Protein AF-A0A8T3P4C3-F1 (afdb_monomer_lite)

pLDDT: mean 82.35, std 8.87, range [58.59, 96.38]

Foldseek 3Di:
DVVCVVVVVVVVCVPPPPPVVVVVCVPPPVVVVVVVVVVVVVVCVVVCCVVVVVLVCCLVPPDDPCSVVSVVVVCVVVPDDPVVVVVVVCQCPPCPHPVND

Radius of gyration: 21.28 Å; chains: 1; bounding box: 46×39×50 Å

Structure (mmCIF, N/CA/C/O backbone):
data_AF-A0A8T3P4C3-F1
#
_entry.id   AF-A0A8T3P4C3-F1
#
loop_
_atom_site.group_PDB
_atom_site.id
_atom_site.type_symbol
_atom_site.label_atom_id
_atom_site.label_alt_id
_atom_site.label_comp_id
_atom_site.label_asym_id
_atom_site.label_entity_id
_atom_site.label_seq_id
_atom_site.pdbx_PDB_ins_code
_atom_site.Cartn_x
_atom_site.Cartn_y
_atom_site.Cartn_z
_atom_site.occupancy
_atom_site.B_iso_or_equiv
_atom_site.auth_seq_id
_atom_site.auth_comp_id
_atom_site.auth_asym_id
_atom_site.auth_atom_id
_atom_site.pdbx_PDB_model_num
ATOM 1 N N . MET A 1 1 ? -0.861 24.560 -12.769 1.00 64.44 1 MET A N 1
ATOM 2 C CA . MET A 1 1 ? 0.215 24.167 -13.712 1.00 64.44 1 MET A CA 1
ATOM 3 C C . MET A 1 1 ? 1.614 24.174 -13.090 1.00 64.44 1 MET A C 1
ATOM 5 O O . MET A 1 1 ? 2.344 23.234 -13.356 1.00 64.44 1 MET A O 1
ATOM 9 N N . VAL A 1 2 ? 1.977 25.130 -12.217 1.00 79.81 2 VAL A N 1
ATOM 10 C CA . VAL A 1 2 ? 3.299 25.160 -11.534 1.00 79.81 2 VAL A CA 1
ATOM 11 C C . VAL A 1 2 ? 3.611 23.887 -10.725 1.00 79.81 2 VAL A C 1
ATOM 13 O O . VAL A 1 2 ? 4.734 23.407 -10.750 1.00 79.81 2 VAL A O 1
ATOM 16 N N . LEU A 1 3 ? 2.605 23.269 -10.097 1.00 86.69 3 LEU A N 1
ATOM 17 C CA . LEU A 1 3 ? 2.764 22.006 -9.355 1.00 86.69 3 LEU A CA 1
ATOM 18 C C . LEU A 1 3 ? 3.079 20.786 -10.244 1.00 86.69 3 LEU A C 1
ATOM 20 O O . LEU A 1 3 ? 3.645 19.812 -9.765 1.00 86.69 3 LEU A O 1
ATOM 24 N N . ALA A 1 4 ? 2.722 20.828 -11.532 1.00 87.19 4 ALA A N 1
ATOM 25 C CA . ALA A 1 4 ? 2.925 19.717 -12.465 1.00 87.19 4 ALA A CA 1
ATOM 26 C C . ALA A 1 4 ? 4.242 19.825 -13.254 1.00 87.19 4 ALA A C 1
ATOM 28 O O . ALA A 1 4 ? 4.640 18.863 -13.903 1.00 87.19 4 ALA A O 1
ATOM 29 N N . LEU A 1 5 ? 4.933 20.971 -13.191 1.00 88.44 5 LEU A N 1
ATOM 30 C CA . LEU A 1 5 ? 6.201 21.202 -13.887 1.00 88.44 5 LEU A CA 1
ATOM 31 C C . LEU A 1 5 ? 7.263 20.110 -13.651 1.00 88.44 5 LEU A C 1
ATOM 33 O O . LEU A 1 5 ? 7.795 19.637 -14.649 1.00 88.44 5 LEU A O 1
ATOM 37 N N . PRO A 1 6 ? 7.555 19.644 -12.417 1.00 86.50 6 PRO A N 1
ATOM 38 C CA . PRO A 1 6 ? 8.566 18.602 -12.210 1.00 86.50 6 PRO A CA 1
ATOM 39 C C . PRO A 1 6 ? 8.153 17.237 -12.783 1.00 86.50 6 PRO A C 1
ATOM 41 O O . PRO A 1 6 ? 8.994 16.462 -13.225 1.00 86.50 6 PRO A O 1
ATOM 44 N N . LEU A 1 7 ? 6.852 16.940 -12.824 1.00 87.50 7 LEU A N 1
ATOM 45 C CA . LEU A 1 7 ? 6.349 15.724 -13.468 1.00 87.50 7 LEU A CA 1
ATOM 46 C C . LEU A 1 7 ? 6.489 15.818 -14.990 1.00 87.50 7 LEU A C 1
ATOM 48 O O . LEU A 1 7 ? 6.890 14.852 -15.631 1.00 87.50 7 LEU A O 1
ATOM 52 N N . LEU A 1 8 ? 6.206 16.991 -15.563 1.00 85.56 8 LEU A N 1
ATOM 53 C CA . LEU A 1 8 ? 6.353 17.250 -16.995 1.00 85.56 8 LEU A CA 1
ATOM 54 C C . LEU A 1 8 ? 7.821 17.248 -17.435 1.00 85.56 8 LEU A C 1
ATOM 56 O O . LEU A 1 8 ? 8.124 16.731 -18.509 1.00 85.56 8 LEU A O 1
ATOM 60 N N . THR A 1 9 ? 8.741 17.767 -16.616 1.00 84.62 9 THR A N 1
ATOM 61 C CA . THR A 1 9 ? 10.178 17.697 -16.912 1.00 84.62 9 THR A CA 1
ATOM 62 C C . THR A 1 9 ? 10.657 16.252 -16.904 1.00 84.62 9 THR A C 1
ATOM 64 O O . THR A 1 9 ? 11.273 15.838 -17.879 1.00 84.62 9 THR A O 1
ATOM 67 N N . VAL A 1 10 ? 10.306 15.447 -15.895 1.00 84.56 10 VAL A N 1
ATOM 68 C CA . VAL A 1 10 ? 10.635 14.009 -15.868 1.00 84.56 10 VAL A CA 1
ATOM 69 C C . VAL A 1 10 ? 10.000 13.267 -17.048 1.00 84.56 10 VAL A C 1
ATOM 71 O O . VAL A 1 10 ? 10.670 12.474 -17.701 1.00 84.56 10 VAL A O 1
ATOM 74 N N . ALA A 1 11 ? 8.745 13.564 -17.391 1.00 84.00 11 ALA A N 1
ATOM 75 C CA . ALA A 1 11 ? 8.090 12.972 -18.556 1.00 84.00 11 ALA A CA 1
ATOM 76 C C . ALA A 1 11 ? 8.796 13.339 -19.874 1.00 84.00 11 ALA A C 1
ATOM 78 O O . ALA A 1 11 ? 8.886 12.507 -20.774 1.00 84.00 11 ALA A O 1
ATOM 79 N N . SER A 1 12 ? 9.358 14.548 -19.986 1.00 81.81 12 SER A N 1
ATOM 80 C CA . SER A 1 12 ? 10.106 14.966 -21.178 1.00 81.81 12 SER A CA 1
ATOM 81 C C . SER A 1 12 ? 11.388 14.150 -21.406 1.00 81.81 12 SER A C 1
ATOM 83 O O . SER A 1 12 ? 11.793 13.961 -22.554 1.00 81.81 12 SER A O 1
ATOM 85 N N . PHE A 1 13 ? 11.976 13.569 -20.348 1.00 77.56 13 PHE A N 1
ATOM 86 C CA . PHE A 1 13 ? 13.145 12.685 -20.458 1.00 77.56 13 PHE A CA 1
ATOM 87 C C . PHE A 1 13 ? 12.847 11.362 -21.177 1.00 77.56 13 PHE A C 1
ATOM 89 O O . PHE A 1 13 ? 13.781 10.724 -21.659 1.00 77.56 13 PHE A O 1
ATOM 96 N N . VAL A 1 14 ? 11.576 10.971 -21.333 1.00 74.88 14 VAL A N 1
ATOM 97 C CA . VAL A 1 14 ? 11.184 9.809 -22.155 1.00 74.88 14 VAL A CA 1
ATOM 98 C C . VAL A 1 14 ? 11.573 10.002 -23.626 1.00 74.88 14 VAL A C 1
ATOM 100 O O . VAL A 1 14 ? 11.880 9.030 -24.313 1.00 74.88 14 VAL A O 1
ATOM 103 N N . PHE A 1 15 ? 11.614 11.247 -24.109 1.00 73.81 15 PHE A N 1
ATOM 104 C CA . PHE A 1 15 ? 11.984 11.567 -25.490 1.00 73.81 15 PHE A CA 1
ATOM 105 C C . PHE A 1 15 ? 13.502 11.689 -25.706 1.00 73.81 15 PHE A C 1
ATOM 107 O O . PHE A 1 15 ? 13.940 11.867 -26.842 1.00 73.81 15 PHE A O 1
ATOM 114 N N . HIS A 1 16 ? 14.318 11.583 -24.649 1.00 70.94 16 HIS A N 1
ATOM 115 C CA . HIS A 1 16 ? 15.775 11.590 -24.773 1.00 70.94 16 HIS A CA 1
ATOM 116 C C . HIS A 1 16 ? 16.301 10.176 -25.095 1.00 70.94 16 HIS A C 1
ATOM 118 O O . HIS A 1 16 ? 15.942 9.210 -24.415 1.00 70.94 16 HIS A O 1
ATOM 124 N N . PRO A 1 17 ? 17.159 10.006 -26.117 1.00 58.59 17 PRO A N 1
ATOM 125 C CA . PRO A 1 17 ? 17.585 8.686 -26.573 1.00 58.59 17 PRO A CA 1
ATOM 126 C C . PRO A 1 17 ? 18.556 8.022 -25.579 1.00 58.59 17 PRO A C 1
ATOM 128 O O . PRO A 1 17 ? 19.766 8.192 -25.658 1.00 58.59 17 PRO A O 1
ATOM 131 N N . ALA A 1 18 ? 18.025 7.203 -24.667 1.00 64.50 18 ALA A N 1
ATOM 132 C CA . ALA A 1 18 ? 18.785 6.398 -23.698 1.00 64.50 18 ALA A CA 1
ATOM 133 C C . ALA A 1 18 ? 18.693 4.884 -23.996 1.00 64.50 18 ALA A C 1
ATOM 135 O O . ALA A 1 18 ? 18.517 4.056 -23.102 1.00 64.50 18 ALA A O 1
ATOM 136 N N . ARG A 1 19 ? 18.760 4.501 -25.279 1.00 62.62 19 ARG A N 1
ATOM 137 C CA . ARG A 1 19 ? 18.389 3.159 -25.781 1.00 62.62 19 ARG A CA 1
ATOM 138 C C . ARG A 1 19 ? 19.148 1.994 -25.118 1.00 62.62 19 ARG A C 1
ATOM 140 O O . ARG A 1 19 ? 18.557 0.941 -24.909 1.00 62.62 19 ARG A O 1
ATOM 147 N N . ALA A 1 20 ? 20.409 2.199 -24.730 1.00 65.12 20 ALA A N 1
ATOM 148 C CA . ALA A 1 20 ? 21.215 1.203 -24.013 1.00 65.12 20 ALA A CA 1
ATOM 149 C C . ALA A 1 20 ? 20.754 0.978 -22.556 1.00 65.12 20 ALA A C 1
ATOM 151 O O . ALA A 1 20 ? 20.756 -0.152 -22.077 1.00 65.12 20 ALA A O 1
ATOM 152 N N . VAL A 1 21 ? 20.296 2.030 -21.869 1.00 67.44 21 VAL A N 1
ATOM 153 C CA . VAL A 1 21 ? 19.793 1.959 -20.483 1.00 67.44 21 VAL A CA 1
ATOM 154 C C . VAL A 1 21 ? 18.425 1.278 -20.441 1.00 67.44 21 VAL A C 1
ATOM 156 O O . VAL A 1 21 ? 18.202 0.391 -19.621 1.00 67.44 21 VAL A O 1
ATOM 159 N N . TRP A 1 22 ? 17.531 1.627 -21.371 1.00 68.69 22 TRP A N 1
ATOM 160 C CA . TRP A 1 22 ? 16.220 0.982 -21.502 1.00 68.69 22 TRP A CA 1
ATOM 161 C C . TRP A 1 22 ? 16.331 -0.509 -21.834 1.00 68.69 22 TRP A C 1
ATOM 163 O O . TRP A 1 22 ? 15.609 -1.313 -21.248 1.00 68.69 22 TRP A O 1
ATOM 173 N N . ALA A 1 23 ? 17.253 -0.885 -22.727 1.00 67.00 23 ALA A N 1
ATOM 174 C CA . ALA A 1 23 ? 17.509 -2.287 -23.049 1.00 67.00 23 ALA A CA 1
ATOM 175 C C . ALA A 1 23 ? 18.022 -3.063 -21.825 1.00 67.00 23 ALA A C 1
ATOM 177 O O . ALA A 1 23 ? 17.508 -4.136 -21.528 1.00 67.00 23 ALA A O 1
ATOM 178 N N . HIS A 1 24 ? 18.964 -2.495 -21.064 1.00 65.81 24 HIS A N 1
ATOM 179 C CA . HIS A 1 24 ? 19.515 -3.154 -19.880 1.00 65.81 24 HIS A CA 1
ATOM 180 C C . HIS A 1 24 ? 18.487 -3.311 -18.745 1.00 65.81 24 HIS A C 1
ATOM 182 O O . HIS A 1 24 ? 18.402 -4.376 -18.134 1.00 65.81 24 HIS A O 1
ATOM 188 N N . LEU A 1 25 ? 17.657 -2.290 -18.499 1.00 64.31 25 LEU A N 1
ATOM 189 C CA . LEU A 1 25 ? 16.566 -2.348 -17.518 1.00 64.31 25 LEU A CA 1
ATOM 190 C C . LEU A 1 25 ? 15.506 -3.388 -17.899 1.00 64.31 25 LEU A C 1
ATOM 192 O O . LEU A 1 25 ? 15.044 -4.131 -17.030 1.00 64.31 25 LEU A O 1
ATOM 196 N N . ALA A 1 26 ? 15.135 -3.449 -19.182 1.00 69.69 26 ALA A N 1
ATOM 197 C CA . ALA A 1 26 ? 14.142 -4.391 -19.693 1.00 69.69 26 ALA A CA 1
ATOM 198 C C . ALA A 1 26 ? 14.586 -5.855 -19.551 1.00 69.69 26 ALA A C 1
ATOM 200 O O . ALA A 1 26 ? 13.754 -6.708 -19.229 1.00 69.69 26 ALA A O 1
ATOM 201 N N . ASP A 1 27 ? 15.876 -6.129 -19.762 1.00 66.56 27 ASP A N 1
ATOM 202 C CA . ASP A 1 27 ? 16.423 -7.490 -19.746 1.00 66.56 27 ASP A CA 1
ATOM 203 C C . ASP A 1 27 ? 16.689 -8.025 -18.334 1.00 66.56 27 ASP A C 1
ATOM 205 O O . ASP A 1 27 ? 16.573 -9.225 -18.098 1.00 66.56 27 ASP A O 1
ATOM 209 N N . THR A 1 28 ? 17.021 -7.156 -17.375 1.00 70.94 28 THR A N 1
ATOM 210 C CA . THR A 1 28 ? 17.488 -7.601 -16.050 1.00 70.94 28 THR A CA 1
ATOM 211 C C . THR A 1 28 ? 16.423 -7.507 -14.964 1.00 70.94 28 THR A C 1
ATOM 213 O O . THR A 1 28 ? 16.161 -8.484 -14.267 1.00 70.94 28 THR A O 1
ATOM 216 N N . VAL A 1 29 ? 15.789 -6.346 -14.803 1.00 73.38 29 VAL A N 1
ATOM 217 C CA . VAL A 1 29 ? 15.044 -6.039 -13.572 1.00 73.38 29 VAL A CA 1
ATOM 218 C C . VAL A 1 29 ? 13.584 -5.671 -13.806 1.00 73.38 29 VAL A C 1
ATOM 220 O O . VAL A 1 29 ? 12.761 -5.865 -12.916 1.00 73.38 29 VAL A O 1
ATOM 223 N N . LEU A 1 30 ? 13.216 -5.209 -15.004 1.00 75.75 30 LEU A N 1
ATOM 224 C CA . LEU A 1 30 ? 11.869 -4.702 -15.278 1.00 75.75 30 LEU A CA 1
ATOM 225 C C . LEU A 1 30 ? 10.786 -5.770 -15.084 1.00 75.75 30 LEU A C 1
ATOM 227 O O . LEU A 1 30 ? 9.785 -5.516 -14.418 1.00 75.75 30 LEU A O 1
ATOM 231 N N . LYS A 1 31 ? 10.996 -6.981 -15.618 1.00 79.44 31 LYS A N 1
ATOM 232 C CA . LYS A 1 31 ? 10.047 -8.093 -15.437 1.00 79.44 31 LYS A CA 1
ATOM 233 C C . LYS A 1 31 ? 9.920 -8.485 -13.963 1.00 79.44 31 LYS A C 1
ATOM 235 O O . LYS A 1 31 ? 8.806 -8.683 -13.488 1.00 79.44 31 LYS A O 1
ATOM 240 N N . GLY A 1 32 ? 11.042 -8.548 -13.244 1.00 82.56 32 GLY A N 1
ATOM 241 C CA . GLY A 1 32 ? 11.070 -8.858 -11.813 1.00 82.56 32 GLY A CA 1
ATOM 242 C C . GLY A 1 32 ? 10.325 -7.818 -10.977 1.00 82.56 32 GLY A C 1
ATOM 243 O O . GLY A 1 32 ? 9.488 -8.185 -10.157 1.00 82.56 32 GLY A O 1
ATOM 244 N N . TYR A 1 33 ? 10.553 -6.527 -11.235 1.00 84.62 33 TYR A N 1
ATOM 245 C CA . TYR A 1 33 ? 9.837 -5.444 -10.562 1.00 84.62 33 TYR A CA 1
ATOM 246 C C . TYR A 1 33 ? 8.337 -5.488 -10.835 1.00 84.62 33 TYR A C 1
ATOM 248 O O . TYR A 1 33 ? 7.558 -5.437 -9.891 1.00 84.62 33 TYR A O 1
ATOM 256 N N . ILE A 1 34 ? 7.925 -5.642 -12.097 1.00 87.88 34 ILE A N 1
ATOM 257 C CA . ILE A 1 34 ? 6.502 -5.701 -12.459 1.00 87.88 34 ILE A CA 1
ATOM 258 C C . ILE A 1 34 ? 5.818 -6.875 -11.756 1.00 87.88 34 ILE A C 1
ATOM 260 O O . ILE A 1 34 ? 4.778 -6.688 -11.126 1.00 87.88 34 ILE A O 1
ATOM 264 N N . LEU A 1 35 ? 6.403 -8.074 -11.833 1.00 90.25 35 LEU A N 1
ATOM 265 C CA . LEU A 1 35 ? 5.819 -9.270 -11.229 1.00 90.25 35 LEU A CA 1
ATOM 266 C C . LEU A 1 35 ? 5.766 -9.170 -9.703 1.00 90.25 35 LEU A C 1
ATOM 268 O O . LEU A 1 35 ? 4.729 -9.471 -9.118 1.00 90.25 35 LEU A O 1
ATOM 272 N N . ASN A 1 36 ? 6.841 -8.712 -9.058 1.00 91.44 36 ASN A N 1
ATOM 273 C CA . ASN A 1 36 ? 6.875 -8.585 -7.604 1.00 91.44 36 ASN A CA 1
ATOM 274 C C . ASN A 1 36 ? 5.903 -7.502 -7.112 1.00 91.44 36 ASN A C 1
ATOM 276 O O . ASN A 1 36 ? 5.156 -7.729 -6.165 1.00 91.44 36 ASN A O 1
ATOM 280 N N . SER A 1 37 ? 5.844 -6.346 -7.780 1.00 91.19 37 SER A N 1
ATOM 281 C CA . SER A 1 37 ? 4.878 -5.295 -7.448 1.00 91.19 37 SER A CA 1
ATOM 282 C C . SER A 1 37 ? 3.438 -5.766 -7.632 1.00 91.19 37 SER A C 1
ATOM 284 O O . SER A 1 37 ? 2.621 -5.524 -6.751 1.00 91.19 37 SER A O 1
ATOM 286 N N . LEU A 1 38 ? 3.123 -6.479 -8.720 1.00 93.44 38 LEU A N 1
ATOM 287 C CA . LEU A 1 38 ? 1.790 -7.055 -8.925 1.00 93.44 38 LEU A CA 1
ATOM 288 C C . LEU A 1 38 ? 1.443 -8.086 -7.849 1.00 93.44 38 LEU A C 1
ATOM 290 O O . LEU A 1 38 ? 0.336 -8.056 -7.317 1.00 93.44 38 LEU A O 1
ATOM 294 N N . ALA A 1 39 ? 2.383 -8.965 -7.498 1.00 94.38 39 ALA A N 1
ATOM 295 C CA . ALA A 1 39 ? 2.185 -9.958 -6.448 1.00 94.38 39 ALA A CA 1
ATOM 296 C C . ALA A 1 39 ? 1.926 -9.296 -5.085 1.00 94.38 39 ALA A C 1
ATOM 298 O O . ALA A 1 39 ? 0.969 -9.657 -4.400 1.00 94.38 39 ALA A O 1
ATOM 299 N N . LEU A 1 40 ? 2.722 -8.284 -4.723 1.00 93.00 40 LEU A N 1
ATOM 300 C CA . LEU A 1 40 ? 2.531 -7.506 -3.498 1.00 93.00 40 LEU A CA 1
ATOM 301 C C . LEU A 1 40 ? 1.191 -6.762 -3.505 1.00 93.00 40 LEU A C 1
ATOM 303 O O . LEU A 1 40 ? 0.461 -6.823 -2.521 1.00 93.00 40 LEU A O 1
ATOM 307 N N . MET A 1 41 ? 0.832 -6.106 -4.612 1.00 94.31 41 MET A N 1
ATOM 308 C CA . MET A 1 41 ? -0.451 -5.409 -4.752 1.00 94.31 41 MET A CA 1
ATOM 309 C C . MET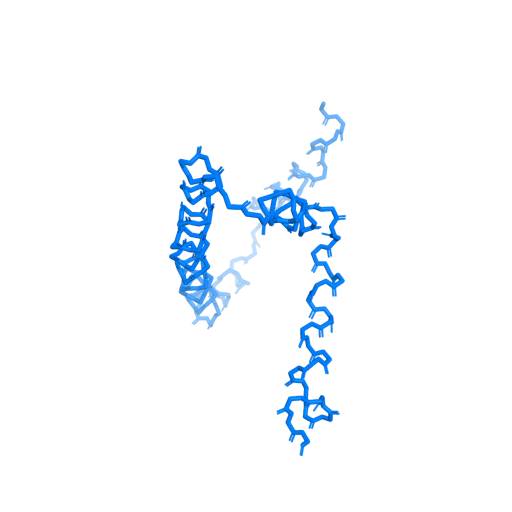 A 1 41 ? -1.634 -6.360 -4.579 1.00 94.31 41 MET A C 1
ATOM 311 O O . MET A 1 41 ? -2.565 -6.038 -3.846 1.00 94.31 41 MET A O 1
ATOM 315 N N . LEU A 1 42 ? -1.594 -7.535 -5.213 1.00 96.19 42 LEU A N 1
ATOM 316 C CA . LEU A 1 42 ? -2.642 -8.546 -5.083 1.00 96.19 42 LEU A CA 1
ATOM 317 C C . LEU A 1 42 ? -2.729 -9.086 -3.654 1.00 96.19 42 LEU A C 1
ATOM 319 O O . LEU A 1 42 ? -3.825 -9.155 -3.102 1.00 96.19 42 LEU A O 1
ATOM 323 N N . GLY A 1 43 ? -1.594 -9.418 -3.035 1.00 94.94 43 GLY A N 1
ATOM 324 C CA . GLY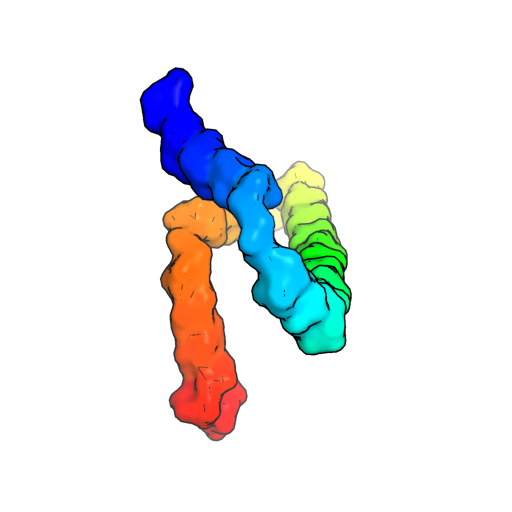 A 1 43 ? -1.555 -9.892 -1.650 1.00 94.94 43 GLY A CA 1
ATOM 325 C C . GLY A 1 43 ? -2.133 -8.867 -0.672 1.00 94.94 43 GLY A C 1
ATOM 326 O O . GLY A 1 43 ? -3.000 -9.201 0.138 1.00 94.94 43 GLY A O 1
ATOM 327 N N . VAL A 1 44 ? -1.721 -7.602 -0.797 1.00 94.25 44 VAL A N 1
ATOM 328 C CA . VAL A 1 44 ? -2.245 -6.498 0.018 1.00 94.25 44 VAL A CA 1
ATOM 329 C C . VAL A 1 44 ? -3.730 -6.271 -0.254 1.00 94.25 44 VAL A C 1
ATOM 331 O O . VAL A 1 44 ? -4.488 -6.121 0.698 1.00 94.25 44 VAL A O 1
ATOM 334 N N . ALA A 1 45 ? -4.179 -6.290 -1.511 1.00 93.88 45 ALA A N 1
ATOM 335 C CA . ALA A 1 45 ? -5.587 -6.096 -1.854 1.00 93.88 45 ALA A CA 1
ATOM 336 C C . ALA A 1 45 ? -6.478 -7.190 -1.251 1.00 93.88 45 ALA A C 1
ATOM 338 O O . ALA A 1 45 ? -7.493 -6.881 -0.630 1.00 93.88 45 ALA A O 1
ATOM 339 N N . VAL A 1 46 ? -6.090 -8.462 -1.373 1.00 96.38 46 VAL A N 1
ATOM 340 C CA . VAL A 1 46 ? -6.844 -9.588 -0.800 1.00 96.38 46 VAL A CA 1
ATOM 341 C C . VAL A 1 46 ? -6.874 -9.506 0.731 1.00 96.38 46 VAL A C 1
ATOM 343 O O . VAL A 1 46 ? -7.939 -9.650 1.339 1.00 96.38 46 VAL A O 1
ATOM 346 N N . GLY A 1 47 ? -5.735 -9.222 1.368 1.00 93.50 47 GLY A N 1
ATOM 347 C CA . GLY A 1 47 ? -5.651 -9.059 2.823 1.00 93.50 47 GLY A CA 1
ATOM 348 C C . GLY A 1 47 ? -6.483 -7.879 3.335 1.00 93.50 47 GLY A C 1
ATOM 349 O O . GLY A 1 47 ? -7.283 -8.027 4.257 1.00 93.50 47 GLY A O 1
ATOM 350 N N . ALA A 1 48 ? -6.361 -6.718 2.693 1.00 92.12 48 ALA A N 1
ATOM 351 C CA . ALA A 1 48 ? -7.097 -5.515 3.061 1.00 92.12 48 ALA A CA 1
ATOM 352 C C . ALA A 1 48 ? -8.606 -5.669 2.841 1.00 92.12 48 ALA A C 1
ATOM 354 O O . ALA A 1 48 ? -9.383 -5.234 3.685 1.00 92.12 48 ALA A O 1
ATOM 355 N N . LEU A 1 49 ? -9.043 -6.308 1.752 1.00 92.25 49 LEU A N 1
ATOM 356 C CA . LEU A 1 49 ? -10.466 -6.552 1.506 1.00 92.25 49 LEU A CA 1
ATOM 357 C C . LEU A 1 49 ? -11.044 -7.548 2.508 1.00 92.25 49 LEU A C 1
ATOM 359 O O . LEU A 1 49 ? -12.091 -7.284 3.088 1.00 92.25 49 LEU A O 1
ATOM 363 N N . SER A 1 50 ? -10.369 -8.671 2.752 1.00 94.19 50 SER A N 1
ATOM 364 C CA . SER A 1 50 ? -10.870 -9.689 3.685 1.00 94.19 50 SER A CA 1
ATOM 365 C C . SER A 1 50 ? -11.004 -9.149 5.115 1.00 94.19 50 SER A C 1
ATOM 367 O O . SER A 1 50 ? -12.060 -9.303 5.735 1.00 94.19 50 SER A O 1
ATOM 369 N N . LEU A 1 51 ? -9.986 -8.450 5.625 1.00 89.81 51 LEU A N 1
ATOM 370 C CA . LEU A 1 51 ? -10.007 -7.858 6.967 1.00 89.81 51 LEU A CA 1
ATOM 371 C C . LEU A 1 51 ? -10.867 -6.589 7.032 1.00 89.81 51 LEU A C 1
ATOM 373 O O . LEU A 1 51 ? -11.642 -6.406 7.969 1.00 89.81 51 LEU A O 1
ATOM 377 N N . GLY A 1 52 ? -10.770 -5.715 6.033 1.00 89.38 52 GLY A N 1
ATOM 378 C CA . GLY A 1 52 ? -11.498 -4.449 5.987 1.00 89.38 52 GLY A CA 1
ATOM 379 C C . GLY A 1 52 ? -13.004 -4.640 5.833 1.00 89.38 52 GLY A C 1
ATOM 380 O O . GLY A 1 52 ? -13.776 -4.046 6.579 1.00 89.38 52 GLY A O 1
ATOM 381 N N . VAL A 1 53 ? -13.446 -5.511 4.920 1.00 90.81 53 VAL A N 1
ATOM 382 C CA . VAL A 1 53 ? -14.880 -5.770 4.709 1.00 90.81 53 VAL A CA 1
ATOM 383 C C . VAL A 1 53 ? -15.492 -6.476 5.917 1.00 90.81 53 VAL A C 1
ATOM 385 O O . VAL A 1 53 ? -16.576 -6.092 6.353 1.00 90.81 53 VAL A O 1
ATOM 388 N N . SER A 1 54 ? -14.807 -7.467 6.498 1.00 89.25 54 SER A N 1
ATOM 389 C CA . SER A 1 54 ? -15.318 -8.186 7.676 1.00 89.25 54 SER A CA 1
ATOM 390 C C . SER A 1 54 ? -15.454 -7.270 8.896 1.00 89.25 54 SER A C 1
ATOM 392 O O . SER A 1 54 ? -16.511 -7.247 9.530 1.00 89.25 54 SER A O 1
ATOM 394 N N . THR A 1 55 ? -14.436 -6.456 9.196 1.00 86.25 55 THR A N 1
ATOM 395 C CA . THR A 1 55 ? -14.487 -5.495 10.312 1.00 86.25 55 THR A CA 1
ATOM 396 C C . THR A 1 55 ? -15.514 -4.385 10.085 1.00 86.25 55 THR A C 1
ATOM 398 O O . THR A 1 55 ? -16.257 -4.050 11.013 1.00 86.25 55 THR A O 1
ATOM 401 N N . ALA A 1 56 ? -15.634 -3.863 8.860 1.00 87.31 56 ALA A N 1
ATOM 402 C CA . ALA A 1 56 ? -16.649 -2.869 8.509 1.00 87.31 56 ALA A CA 1
ATOM 403 C C . ALA A 1 56 ? -18.076 -3.427 8.639 1.00 87.31 56 ALA A C 1
ATOM 405 O O . ALA A 1 56 ? -18.970 -2.758 9.169 1.00 87.31 56 ALA A O 1
ATOM 406 N N . TRP A 1 57 ? -18.300 -4.667 8.202 1.00 88.31 57 TRP A N 1
ATOM 407 C CA . TRP A 1 57 ? -19.597 -5.330 8.320 1.00 88.31 57 TRP A CA 1
ATOM 408 C C . TRP A 1 57 ? -19.985 -5.574 9.785 1.00 88.31 57 TRP A C 1
ATOM 410 O O . TRP A 1 57 ? -21.109 -5.263 10.187 1.00 88.31 57 TRP A O 1
ATOM 420 N N . LEU A 1 58 ? -19.036 -6.037 10.607 1.00 86.00 58 LEU A N 1
ATOM 421 C CA . LEU A 1 58 ? -19.238 -6.237 12.044 1.00 86.00 58 LEU A CA 1
ATOM 422 C C . LEU A 1 58 ? -19.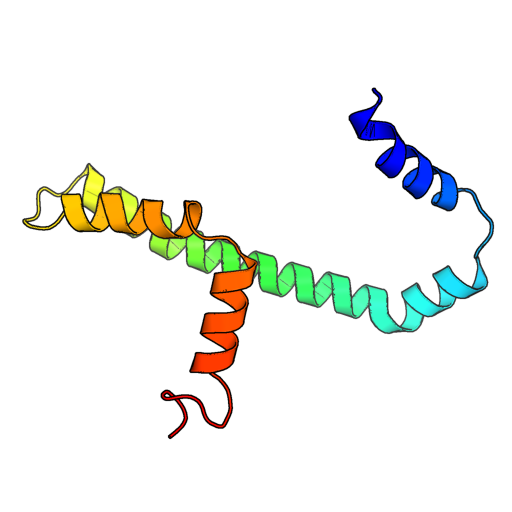569 -4.926 12.766 1.00 86.00 58 LEU A C 1
ATOM 424 O O . LEU A 1 58 ? -20.521 -4.889 13.542 1.00 86.00 58 LEU A O 1
ATOM 428 N N . CYS A 1 59 ? -18.831 -3.843 12.506 1.00 83.75 59 CYS A N 1
ATOM 429 C CA . CYS A 1 59 ? -19.078 -2.559 13.172 1.00 83.75 59 CYS A CA 1
ATOM 430 C C . CYS A 1 59 ? -20.409 -1.920 12.749 1.00 83.75 59 CYS A C 1
ATOM 432 O O . CYS A 1 59 ? -21.068 -1.285 13.572 1.00 83.75 59 CYS A O 1
ATOM 434 N N . SER A 1 60 ? -20.830 -2.093 11.493 1.00 84.62 60 SER A N 1
ATOM 435 C CA . SER A 1 60 ? -22.087 -1.524 10.985 1.00 84.62 60 SER A CA 1
ATOM 436 C C . SER A 1 60 ? -23.324 -2.314 11.417 1.00 84.62 60 SER A C 1
ATOM 438 O O . SER A 1 60 ? -24.324 -1.702 11.795 1.00 84.62 60 SER A O 1
ATOM 440 N N . THR A 1 61 ? -23.254 -3.648 11.406 1.00 83.19 61 THR A N 1
ATOM 441 C CA . THR A 1 61 ? -24.425 -4.523 11.598 1.00 83.19 61 THR A CA 1
ATOM 442 C C . THR A 1 61 ? -24.563 -5.026 13.038 1.00 83.19 61 THR A C 1
ATOM 444 O O . THR A 1 61 ? -25.680 -5.165 13.540 1.00 83.19 61 THR A O 1
ATOM 447 N N . CYS A 1 62 ? -23.456 -5.271 13.747 1.00 82.38 62 CYS A N 1
ATOM 448 C CA . CYS A 1 62 ? -23.477 -5.793 15.114 1.00 82.38 62 CYS A CA 1
ATOM 449 C C . CYS A 1 62 ? -23.276 -4.673 16.149 1.00 82.38 62 CYS A C 1
ATOM 451 O O . CYS A 1 62 ? -22.359 -3.857 16.060 1.00 82.38 62 CYS A O 1
ATOM 453 N N . ARG A 1 63 ? -24.106 -4.653 17.200 1.00 74.69 63 ARG A N 1
ATOM 454 C CA . ARG A 1 63 ? -23.908 -3.781 18.372 1.00 74.69 63 ARG A CA 1
ATOM 455 C C . ARG A 1 63 ? -23.169 -4.560 19.459 1.00 74.69 63 ARG A C 1
ATOM 457 O O . ARG A 1 63 ? -23.804 -5.244 20.253 1.00 74.69 63 ARG A O 1
ATOM 464 N N . PHE A 1 64 ? -21.839 -4.465 19.479 1.00 82.06 64 PHE A N 1
ATOM 465 C CA . PHE A 1 64 ? -20.989 -5.105 20.490 1.00 82.06 64 PHE A CA 1
ATOM 466 C C . PHE A 1 64 ? -20.316 -4.072 21.418 1.00 82.06 64 PHE A C 1
ATOM 468 O O . PHE A 1 64 ? -20.003 -2.959 20.973 1.00 82.06 64 PHE A O 1
ATOM 475 N N . PRO A 1 65 ? -20.086 -4.408 22.705 1.00 74.31 65 PRO A N 1
ATOM 476 C CA . PRO A 1 65 ? -19.382 -3.542 23.650 1.00 74.31 65 PRO A CA 1
ATOM 477 C C . PRO A 1 65 ? -17.895 -3.471 23.265 1.00 74.31 65 PRO A C 1
ATOM 479 O O . PRO A 1 65 ? -17.107 -4.337 23.622 1.00 74.31 65 PRO A O 1
ATOM 482 N N . GLY A 1 66 ? -17.524 -2.475 22.458 1.00 80.12 66 GLY A N 1
ATOM 483 C CA . GLY A 1 66 ? -16.173 -2.334 21.891 1.00 80.12 66 GLY A CA 1
ATOM 484 C C . GLY A 1 66 ? -16.132 -1.722 20.488 1.00 80.12 66 GLY A C 1
ATOM 485 O O . GLY A 1 66 ? -15.055 -1.395 19.995 1.00 80.12 66 GLY A O 1
ATOM 486 N N . ARG A 1 67 ? -17.293 -1.512 19.854 1.00 80.19 67 ARG A N 1
ATOM 487 C CA . ARG A 1 67 ? -17.413 -0.934 18.505 1.00 80.19 67 ARG A CA 1
ATOM 488 C C . ARG A 1 67 ? -16.650 0.382 18.324 1.00 80.19 67 ARG A C 1
ATOM 490 O O . ARG A 1 67 ? -15.942 0.536 17.337 1.00 80.19 67 ARG A O 1
ATOM 497 N N . THR A 1 68 ? -16.748 1.301 19.284 1.00 80.19 68 THR A N 1
ATOM 498 C CA . THR A 1 68 ? -16.067 2.603 19.210 1.00 80.19 68 THR A CA 1
ATOM 499 C C . THR A 1 68 ? -14.547 2.451 19.153 1.00 80.19 68 THR A C 1
ATOM 501 O O . THR A 1 68 ? -13.892 3.185 18.425 1.00 80.19 68 THR A O 1
ATOM 504 N N . VAL A 1 69 ? -13.970 1.469 19.854 1.00 84.56 69 VAL A N 1
ATOM 505 C CA . VAL A 1 69 ? -12.520 1.217 19.799 1.00 84.56 69 VAL A CA 1
ATOM 506 C C . VAL A 1 69 ? -12.105 0.759 18.399 1.00 84.56 69 VAL A C 1
ATOM 508 O O . VAL A 1 69 ? -11.121 1.265 17.870 1.00 84.56 69 VAL A O 1
ATOM 511 N N . PHE A 1 70 ? -12.868 -0.141 17.770 1.00 82.56 70 PHE A N 1
ATOM 512 C CA . PHE A 1 70 ? -12.592 -0.595 16.401 1.00 82.56 70 PHE A CA 1
ATOM 513 C C . PHE A 1 70 ? -12.757 0.516 15.359 1.00 82.56 70 PHE A C 1
ATOM 515 O O . PHE A 1 70 ? -11.920 0.628 14.468 1.00 82.56 70 PHE A O 1
ATOM 522 N N . GLU A 1 71 ? -13.782 1.364 15.485 1.00 82.94 71 GLU A N 1
ATOM 523 C CA . GLU A 1 71 ? -13.968 2.525 14.601 1.00 82.94 71 GLU A CA 1
ATOM 524 C C . GLU A 1 71 ? -12.755 3.471 14.656 1.00 82.94 71 GLU A C 1
ATOM 526 O O . GLU A 1 71 ? -12.257 3.894 13.614 1.00 82.94 71 GLU A O 1
ATOM 531 N N . TRP A 1 72 ? -12.215 3.740 15.849 1.00 86.00 72 TRP A N 1
ATOM 532 C CA . TRP A 1 72 ? -10.999 4.545 16.009 1.00 86.00 72 TRP A CA 1
ATOM 533 C C . TRP A 1 72 ? -9.735 3.829 15.516 1.00 86.00 72 TRP A C 1
ATOM 535 O O . TRP A 1 72 ? -8.901 4.441 14.848 1.00 86.00 72 TRP A O 1
ATOM 545 N N . ALA A 1 73 ? -9.590 2.536 15.807 1.00 85.31 73 ALA A N 1
ATOM 546 C CA . ALA A 1 73 ? -8.428 1.751 15.395 1.00 85.31 73 ALA A CA 1
ATOM 547 C C . ALA A 1 73 ? -8.306 1.642 13.867 1.00 85.31 73 ALA A C 1
ATOM 549 O O . ALA A 1 73 ? -7.196 1.681 13.346 1.00 85.31 73 ALA A O 1
ATOM 550 N N . LEU A 1 74 ? -9.428 1.565 13.142 1.00 82.62 74 LEU A N 1
ATOM 551 C CA . LEU A 1 74 ? -9.452 1.548 11.674 1.00 82.62 74 LEU A CA 1
ATOM 552 C C . LEU A 1 74 ? -9.006 2.883 11.051 1.00 82.62 74 LEU A C 1
ATOM 554 O O . LEU A 1 74 ? -8.481 2.892 9.939 1.00 82.62 74 LEU A O 1
ATOM 558 N N . LEU A 1 75 ? -9.176 4.001 11.762 1.00 85.19 75 LEU A N 1
ATOM 559 C CA . LEU A 1 75 ? -8.736 5.331 11.320 1.00 85.19 75 LEU A CA 1
ATOM 560 C C . LEU A 1 75 ? -7.263 5.610 11.646 1.00 85.19 75 LEU A C 1
ATOM 562 O O . LEU A 1 75 ? -6.604 6.377 10.945 1.00 85.19 75 LEU A O 1
ATOM 566 N N . LEU A 1 76 ? -6.731 4.973 12.689 1.00 85.50 76 LEU A N 1
ATOM 567 C CA . LEU A 1 76 ? -5.355 5.136 13.156 1.00 85.50 76 LEU A CA 1
ATOM 568 C C . LEU A 1 76 ? -4.278 4.922 12.067 1.00 85.50 76 LEU A C 1
ATOM 570 O O . LEU A 1 76 ? -3.400 5.782 11.954 1.00 85.50 76 LEU A O 1
ATOM 574 N N . PRO A 1 77 ? -4.324 3.871 11.219 1.00 81.00 77 PRO A N 1
ATOM 575 C CA . PRO A 1 77 ? -3.328 3.692 10.162 1.00 81.00 77 PRO A CA 1
ATOM 576 C C . PRO A 1 77 ? -3.363 4.795 9.096 1.00 81.00 77 PRO A C 1
ATOM 578 O O . PRO A 1 77 ? -2.335 5.058 8.482 1.00 81.00 77 PRO A O 1
ATOM 581 N N . LEU A 1 78 ? -4.496 5.479 8.898 1.00 84.44 78 LEU A N 1
ATOM 582 C CA . LEU A 1 78 ? -4.590 6.608 7.963 1.00 84.44 78 LEU A CA 1
ATOM 583 C C . LEU A 1 78 ? -3.871 7.859 8.498 1.00 84.44 78 LEU A C 1
ATOM 585 O O . LEU A 1 78 ? -3.392 8.679 7.719 1.00 84.44 78 LEU A O 1
ATOM 589 N N . ALA A 1 79 ? -3.799 8.008 9.823 1.00 85.50 79 ALA A N 1
ATOM 590 C CA . ALA A 1 79 ? -3.129 9.131 10.474 1.00 85.50 79 ALA A CA 1
ATOM 591 C C . ALA A 1 79 ? -1.603 8.951 10.554 1.00 85.50 79 ALA A C 1
ATOM 593 O O . ALA A 1 79 ? -0.874 9.935 10.690 1.00 85.50 79 ALA A O 1
ATOM 594 N N . MET A 1 80 ? -1.109 7.710 10.483 1.00 84.62 80 MET A N 1
ATOM 595 C CA . MET A 1 80 ? 0.320 7.425 10.550 1.00 84.62 80 MET A CA 1
ATOM 596 C C . MET A 1 80 ? 1.005 7.556 9.179 1.00 84.62 80 MET A C 1
ATOM 598 O O . MET A 1 80 ? 0.545 6.983 8.192 1.00 84.62 80 MET A O 1
ATOM 602 N N . PRO A 1 81 ? 2.158 8.243 9.100 1.00 86.88 81 PRO A N 1
ATOM 603 C CA . PRO A 1 81 ? 2.989 8.239 7.903 1.00 86.88 81 PRO A CA 1
ATOM 604 C C . PRO A 1 81 ? 3.465 6.825 7.546 1.00 86.88 81 PRO A C 1
ATOM 606 O O . PRO A 1 81 ? 3.999 6.107 8.394 1.00 86.88 81 PRO A O 1
ATOM 609 N N . ALA A 1 82 ? 3.365 6.459 6.266 1.00 86.56 82 ALA A N 1
ATOM 610 C CA . ALA A 1 82 ? 3.743 5.128 5.781 1.00 86.56 82 ALA A CA 1
ATOM 611 C C . ALA A 1 82 ? 5.195 4.739 6.121 1.00 86.56 82 ALA A C 1
ATOM 613 O O . ALA A 1 82 ? 5.476 3.577 6.408 1.00 86.56 82 ALA A O 1
ATOM 614 N N . TYR A 1 83 ? 6.116 5.710 6.136 1.00 86.25 83 TYR A N 1
ATOM 615 C CA . TYR A 1 83 ? 7.522 5.452 6.459 1.00 86.25 83 TYR A CA 1
ATOM 616 C C . TYR A 1 83 ? 7.718 4.997 7.914 1.00 86.25 83 TYR A C 1
ATOM 618 O O . TYR A 1 83 ? 8.574 4.156 8.173 1.00 86.25 83 TYR A O 1
ATOM 626 N N . ILE A 1 84 ? 6.922 5.520 8.858 1.00 89.75 84 ILE A N 1
ATOM 627 C CA . ILE A 1 84 ? 7.013 5.139 10.274 1.00 89.75 84 ILE A CA 1
ATOM 628 C C . ILE A 1 84 ? 6.603 3.678 10.416 1.00 89.75 84 ILE A C 1
ATOM 630 O O . ILE A 1 84 ? 7.353 2.888 10.978 1.00 89.75 84 ILE A O 1
ATOM 634 N N . ILE A 1 85 ? 5.461 3.315 9.827 1.00 87.75 85 ILE A N 1
ATOM 635 C CA . ILE A 1 85 ? 4.940 1.945 9.834 1.00 87.75 85 ILE A CA 1
ATOM 636 C C . ILE A 1 85 ? 5.980 0.969 9.267 1.00 87.75 85 ILE A C 1
ATOM 638 O O . ILE A 1 85 ? 6.239 -0.071 9.869 1.00 87.75 85 ILE A O 1
ATOM 642 N N . ALA A 1 86 ? 6.615 1.322 8.144 1.00 87.19 86 ALA A N 1
ATOM 643 C CA . ALA A 1 86 ? 7.647 0.494 7.531 1.00 87.19 86 ALA A CA 1
ATOM 644 C C . ALA A 1 86 ? 8.835 0.257 8.476 1.00 87.19 86 ALA A C 1
ATOM 646 O O . ALA A 1 86 ? 9.219 -0.889 8.688 1.00 87.19 86 A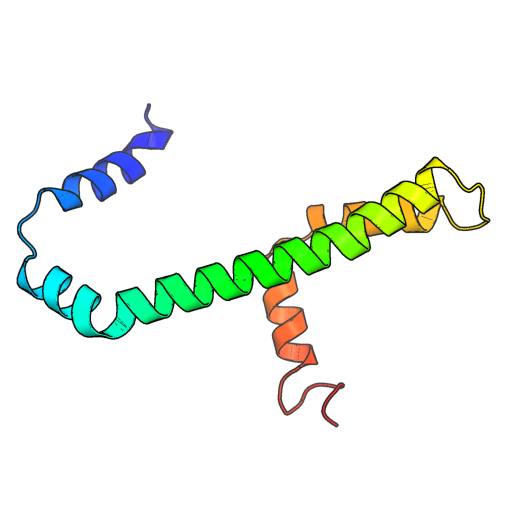LA A O 1
ATOM 647 N N . TYR A 1 87 ? 9.387 1.308 9.091 1.00 87.62 87 TYR A N 1
ATOM 648 C CA . TYR A 1 87 ? 10.518 1.153 10.010 1.00 87.62 87 TYR A CA 1
ATOM 649 C C . TYR A 1 87 ? 10.157 0.406 11.288 1.00 87.62 87 TYR A C 1
ATOM 651 O O . TYR A 1 87 ? 10.964 -0.387 11.771 1.00 87.62 87 TYR A O 1
ATOM 659 N N . THR A 1 88 ? 8.955 0.618 11.822 1.00 88.75 88 THR A N 1
ATOM 660 C CA . THR A 1 88 ? 8.478 -0.135 12.982 1.00 88.75 88 THR A CA 1
ATOM 661 C C . THR A 1 88 ? 8.375 -1.622 12.656 1.00 88.75 88 THR A C 1
ATOM 663 O O . THR A 1 88 ? 8.885 -2.433 13.422 1.00 88.75 88 THR A O 1
ATOM 666 N N . TYR A 1 89 ? 7.802 -1.997 11.506 1.00 85.44 89 TYR A N 1
ATOM 667 C CA . TYR A 1 89 ? 7.752 -3.402 11.096 1.00 85.44 89 TYR A CA 1
ATOM 668 C C . TYR A 1 89 ? 9.131 -3.993 10.853 1.00 85.44 89 TYR A C 1
ATOM 670 O O . TYR A 1 89 ? 9.382 -5.103 11.315 1.00 85.44 89 TYR A O 1
ATOM 678 N N . THR A 1 90 ? 10.025 -3.255 10.187 1.00 86.12 90 THR A N 1
ATOM 679 C CA . THR A 1 90 ? 11.409 -3.695 10.013 1.00 86.12 90 THR A CA 1
ATOM 680 C C . THR A 1 90 ? 12.040 -3.967 11.370 1.00 86.12 90 THR A C 1
ATOM 682 O O . THR A 1 90 ? 12.510 -5.069 11.569 1.00 86.12 90 THR A O 1
ATOM 685 N N . GLY A 1 91 ? 11.974 -3.044 12.333 1.00 83.69 91 GLY A N 1
ATOM 686 C CA . GLY A 1 91 ? 12.557 -3.252 13.664 1.00 83.69 91 GLY A CA 1
ATOM 687 C C . GLY A 1 91 ? 11.910 -4.383 14.475 1.00 83.69 91 GLY A C 1
ATOM 688 O O . GLY A 1 91 ? 12.587 -5.037 15.260 1.00 83.69 91 G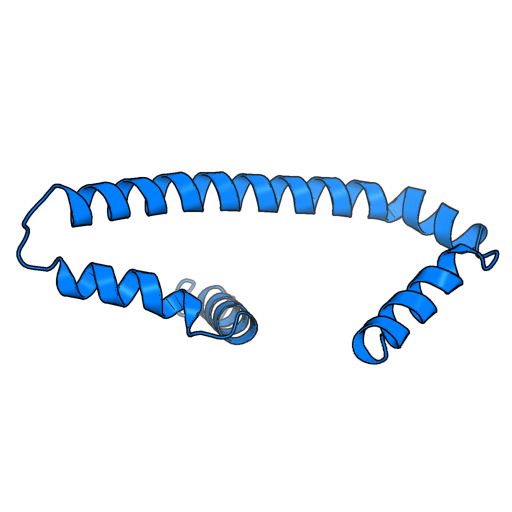LY A O 1
ATOM 689 N N . MET A 1 92 ? 10.612 -4.644 14.288 1.00 86.56 92 MET A N 1
ATOM 690 C CA . MET A 1 92 ? 9.925 -5.760 14.952 1.00 86.56 92 MET A CA 1
ATOM 691 C C . MET A 1 92 ? 10.314 -7.127 14.377 1.00 86.56 92 MET A C 1
ATOM 693 O O . MET A 1 92 ? 10.400 -8.096 15.129 1.00 86.56 92 MET A O 1
ATOM 697 N N . LEU A 1 93 ? 10.499 -7.194 13.057 1.00 84.56 93 LEU A N 1
ATOM 698 C CA . LEU A 1 93 ? 10.791 -8.413 12.298 1.00 84.56 93 LEU A CA 1
ATOM 699 C C . LEU A 1 93 ? 12.287 -8.596 12.001 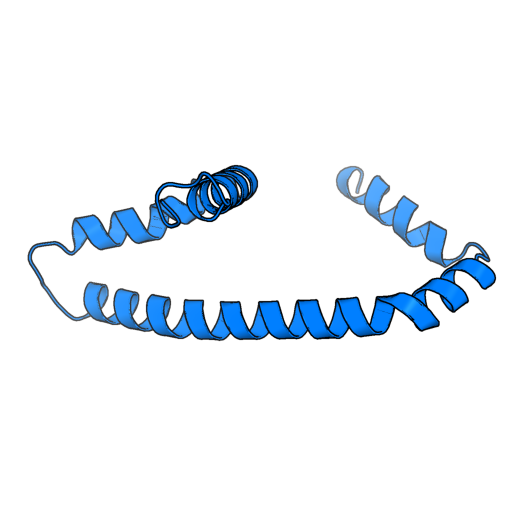1.00 84.56 93 LEU A C 1
ATOM 701 O O . LEU A 1 93 ? 12.648 -9.565 11.336 1.00 84.56 93 LEU A O 1
ATOM 705 N N . ASP A 1 94 ? 13.131 -7.663 12.440 1.00 82.88 94 ASP A N 1
ATOM 706 C CA . ASP A 1 94 ? 14.581 -7.747 12.293 1.00 82.88 94 ASP A CA 1
ATOM 707 C C . ASP A 1 94 ? 15.144 -8.884 13.151 1.00 82.88 94 ASP A C 1
ATOM 709 O O . ASP A 1 94 ? 14.517 -9.330 14.113 1.00 82.88 94 ASP A O 1
ATOM 713 N N . PHE A 1 95 ? 16.372 -9.297 12.846 1.00 74.44 95 PHE A N 1
ATOM 714 C CA . PHE A 1 95 ? 17.049 -10.409 13.511 1.00 74.44 95 PHE A CA 1
ATOM 715 C C . PHE A 1 95 ? 17.208 -10.216 15.025 1.00 74.44 95 PHE A C 1
ATOM 717 O O . PHE A 1 95 ? 17.139 -11.172 15.790 1.00 74.44 95 PHE A O 1
ATOM 724 N N . ALA A 1 96 ? 17.404 -8.972 15.466 1.00 78.12 96 ALA A N 1
ATOM 725 C CA . ALA A 1 96 ? 17.449 -8.600 16.882 1.00 78.12 96 ALA A CA 1
ATOM 726 C C . ALA A 1 96 ? 16.077 -8.160 17.435 1.00 78.12 96 ALA A C 1
ATOM 728 O O . ALA A 1 96 ? 15.989 -7.629 18.544 1.00 78.12 96 ALA A O 1
ATOM 729 N N . GLY A 1 97 ? 15.020 -8.309 16.639 1.00 77.62 97 GLY A N 1
ATOM 730 C CA . GLY A 1 97 ? 13.672 -7.874 16.952 1.00 77.62 97 GLY A CA 1
ATOM 731 C C . GLY A 1 97 ? 12.969 -8.806 17.945 1.00 77.62 97 GLY A C 1
ATOM 732 O O . GLY A 1 97 ? 13.258 -10.002 18.005 1.00 77.62 97 GLY A O 1
ATOM 733 N N . PRO A 1 98 ? 11.981 -8.287 18.693 1.00 77.88 98 PRO A N 1
ATOM 734 C CA . PRO A 1 98 ? 11.279 -9.017 19.752 1.00 77.88 98 PRO A CA 1
ATOM 735 C C . PRO A 1 98 ? 10.482 -10.237 19.263 1.00 77.88 98 PRO A C 1
ATOM 737 O O . PRO A 1 98 ? 10.020 -11.025 20.079 1.00 77.88 98 PRO A O 1
ATOM 740 N N . VAL A 1 99 ? 10.262 -10.376 17.951 1.00 78.31 99 VAL A N 1
ATOM 741 C CA . VAL A 1 99 ? 9.571 -11.532 17.355 1.00 78.31 99 VAL A CA 1
ATOM 742 C C . VAL A 1 99 ? 10.533 -12.703 17.108 1.00 78.31 99 VAL A C 1
ATOM 744 O O . VAL A 1 99 ? 10.080 -13.841 17.006 1.00 78.31 99 VAL A O 1
ATOM 747 N N . GLN A 1 100 ? 11.840 -12.439 16.988 1.00 70.12 100 GLN A N 1
ATOM 748 C CA . GLN A 1 100 ? 12.861 -13.437 16.639 1.00 70.12 100 GLN A CA 1
ATOM 749 C C . GLN A 1 100 ? 13.808 -13.807 17.802 1.00 70.12 100 GLN A C 1
ATOM 751 O O . GLN A 1 100 ? 14.593 -14.741 17.642 1.00 70.12 100 GLN A O 1
ATOM 756 N N . THR A 1 101 ? 13.717 -13.129 18.955 1.00 58.97 101 THR A N 1
ATOM 757 C CA . THR A 1 101 ? 14.327 -13.528 20.247 1.00 58.97 101 THR A CA 1
ATOM 758 C C . THR A 1 101 ? 13.445 -14.483 21.035 1.00 58.97 101 THR A C 1
ATOM 760 O O . THR A 1 101 ? 13.986 -15.485 21.552 1.00 58.97 101 THR A O 1
#

Secondary structure (DSSP, 8-state):
-GGGHHHHHHHHGGGS--HHHHHHHIIIIIHHHHHHHHHHHHHHHHHHHHHHHHHHHHHHH---TTHHHHHHHHHHHHHS-HHHHHHHHHHHHSTTSTTT-

Sequence (101 aa):
MVLALPLLTVASFVFHPARAVWAHLADTVLKGYILNSLALMLGVAVGALSLGVSTAWLCSTCRFPGRTVFEWALLLPLAMPAYIIAYTYTGMLDFAGPVQT